Protein AF-A0A6G2DCY3-F1 (afdb_monomer)

Sequence (135 aa):
MDLGDNELTLTPIPGKSGKAYMGSYPDGKRIFVKMNTSPILPGLAREQIAPQLLWSRRLADGRDMCAQEWLTGKILTPYDMNRKQIVNILTRLHRSRPLMTQLSRLGYAMETPVDLLQSWQETAPDALRKNHFIS

Foldseek 3Di:
DPPDDVFWDWAFDDDPVSFWTWTAGPVGAIKIKGKQDDPLVCVCCVLVLDAHWPDWDQDPVRMIMTIGHDDDDDDDDPVNCPDPVNVVSVVCVVPPPSSVVVCVVVVDDDDDPVNVVVVCLVPPDVVQVPDPVND

InterPro domains:
  IPR011009 Protein kinase-like domain superfamily [SSF56112] (3-123)
  IPR052077 Cell Cycle Regulator and Phase Variation Mediator [PTHR40086] (13-133)

pLDDT: mean 87.59, std 10.62, range [35.44, 96.69]

Radius of gyration: 20.22 Å; Cα contacts (8 Å, |Δi|>4): 142; chains: 1; bounding box: 48×29×56 Å

Structure (mmCIF, N/CA/C/O backbone):
data_AF-A0A6G2DCY3-F1
#
_entry.id   AF-A0A6G2DCY3-F1
#
loop_
_atom_site.group_PDB
_atom_site.id
_atom_site.type_symbol
_atom_site.label_atom_id
_atom_site.label_alt_id
_atom_site.label_comp_id
_atom_site.label_asym_id
_atom_site.label_entity_id
_atom_site.label_seq_id
_atom_site.pdbx_PDB_ins_code
_atom_site.Cartn_x
_atom_site.Cartn_y
_atom_site.Cartn_z
_atom_site.occupancy
_atom_site.B_iso_or_equiv
_atom_site.auth_seq_id
_atom_site.auth_comp_id
_atom_site.auth_asym_id
_atom_site.auth_atom_id
_atom_site.pdbx_PDB_model_num
ATOM 1 N N . MET A 1 1 ? 9.248 14.561 -25.670 1.00 35.44 1 MET A N 1
ATOM 2 C CA . MET A 1 1 ? 9.669 13.333 -26.371 1.00 35.44 1 MET A CA 1
ATOM 3 C C . MET A 1 1 ? 9.145 12.185 -25.531 1.00 35.44 1 MET A C 1
ATOM 5 O O . MET A 1 1 ? 9.683 11.936 -24.464 1.00 35.44 1 MET A O 1
ATOM 9 N N . ASP A 1 2 ? 8.002 11.635 -25.931 1.00 42.09 2 ASP A N 1
ATOM 10 C CA . ASP A 1 2 ? 7.161 10.722 -25.141 1.00 42.09 2 ASP A CA 1
ATOM 11 C C . ASP A 1 2 ? 7.657 9.271 -25.294 1.00 42.09 2 ASP A C 1
ATOM 13 O O . ASP A 1 2 ? 7.001 8.392 -25.848 1.00 42.09 2 ASP A O 1
ATOM 17 N N . LEU A 1 3 ? 8.914 9.055 -24.906 1.00 41.75 3 LEU A N 1
ATOM 18 C CA . LEU A 1 3 ? 9.586 7.759 -24.952 1.00 41.75 3 LEU A CA 1
ATOM 19 C C . LEU A 1 3 ? 9.341 7.054 -23.615 1.00 41.75 3 LEU A C 1
ATOM 21 O O . LEU A 1 3 ? 9.978 7.404 -22.624 1.00 41.75 3 LEU A O 1
ATOM 25 N N . GLY A 1 4 ? 8.445 6.070 -23.551 1.00 49.69 4 GLY A N 1
ATOM 26 C CA . GLY A 1 4 ? 8.426 5.206 -22.364 1.00 49.69 4 GLY A CA 1
ATOM 27 C C . GLY A 1 4 ? 7.292 4.201 -22.232 1.00 49.69 4 GLY A C 1
ATOM 28 O O . GLY A 1 4 ? 7.440 3.248 -21.475 1.00 49.69 4 GLY A O 1
ATOM 29 N N . ASP A 1 5 ? 6.178 4.369 -22.944 1.00 52.97 5 ASP A N 1
ATOM 30 C CA . ASP A 1 5 ? 4.992 3.543 -22.678 1.00 52.97 5 ASP A CA 1
ATOM 31 C C . ASP A 1 5 ? 4.820 2.326 -23.577 1.00 52.97 5 ASP A C 1
ATOM 33 O O . ASP A 1 5 ? 4.376 1.284 -23.097 1.00 52.97 5 ASP A O 1
ATOM 37 N N . ASN A 1 6 ? 5.221 2.411 -24.847 1.00 56.78 6 ASN A N 1
ATOM 38 C CA . ASN A 1 6 ? 5.076 1.293 -25.788 1.00 56.78 6 ASN A CA 1
ATOM 39 C C . ASN A 1 6 ? 6.030 0.121 -25.509 1.00 56.78 6 ASN A C 1
ATOM 41 O O . ASN A 1 6 ? 5.969 -0.896 -26.191 1.00 56.78 6 ASN A O 1
ATOM 45 N N . GLU A 1 7 ? 6.894 0.251 -24.504 1.00 81.25 7 GLU A N 1
ATOM 46 C CA . GLU A 1 7 ? 7.929 -0.726 -24.184 1.00 81.25 7 GLU A CA 1
ATOM 47 C C . GLU A 1 7 ? 7.826 -1.288 -22.756 1.00 81.25 7 GLU A C 1
ATOM 49 O O . GLU A 1 7 ? 8.582 -2.189 -22.386 1.00 81.25 7 GLU A O 1
ATOM 54 N N . LEU A 1 8 ? 6.891 -0.789 -21.937 1.00 90.06 8 LEU A N 1
ATOM 55 C CA . LEU A 1 8 ? 6.710 -1.264 -20.568 1.00 90.06 8 LEU A CA 1
ATOM 56 C C . LEU A 1 8 ? 5.963 -2.603 -20.560 1.00 90.06 8 LEU A C 1
ATOM 58 O O . LEU A 1 8 ? 4.748 -2.663 -20.745 1.00 90.06 8 LEU A O 1
ATOM 62 N N . THR A 1 9 ? 6.678 -3.682 -20.259 1.00 93.94 9 THR A N 1
ATOM 63 C CA . THR A 1 9 ? 6.071 -5.008 -20.100 1.00 93.94 9 THR A CA 1
ATOM 64 C C . THR A 1 9 ? 5.616 -5.210 -18.659 1.00 93.94 9 THR A C 1
ATOM 66 O O . THR A 1 9 ? 6.400 -5.031 -17.728 1.00 93.94 9 THR A O 1
ATOM 69 N N . LEU A 1 10 ? 4.358 -5.608 -18.456 1.00 94.31 10 LEU A N 1
ATOM 70 C CA . LEU A 1 10 ? 3.793 -5.859 -17.129 1.00 94.31 10 LEU A CA 1
ATOM 71 C C . LEU A 1 10 ? 3.722 -7.358 -16.840 1.00 94.31 10 LEU A C 1
ATOM 73 O O . LEU A 1 10 ? 3.003 -8.096 -17.507 1.00 94.31 10 LEU A O 1
ATOM 77 N N . THR A 1 11 ? 4.413 -7.795 -15.792 1.00 95.00 11 THR A N 1
ATOM 78 C CA . THR A 1 11 ? 4.323 -9.163 -15.266 1.00 95.00 11 THR A CA 1
ATOM 79 C C . THR A 1 11 ? 3.534 -9.144 -13.957 1.00 95.00 11 THR A C 1
ATOM 81 O O . THR A 1 11 ? 3.926 -8.415 -13.044 1.00 95.00 11 THR A O 1
ATOM 84 N N . PRO A 1 12 ? 2.431 -9.898 -13.812 1.00 94.75 12 PRO A N 1
ATOM 85 C CA . PRO A 1 12 ? 1.668 -9.919 -12.567 1.00 94.75 12 PRO A CA 1
ATOM 86 C C . PRO A 1 12 ? 2.523 -10.461 -11.420 1.00 94.75 12 PRO A C 1
ATOM 88 O O . PRO A 1 12 ? 3.303 -11.397 -11.599 1.00 94.75 12 PRO A O 1
ATOM 91 N N . ILE A 1 13 ? 2.358 -9.886 -10.229 1.00 92.44 13 ILE A N 1
ATOM 92 C CA . ILE A 1 13 ? 3.029 -10.359 -9.013 1.00 92.44 13 ILE A CA 1
ATOM 93 C C . ILE A 1 13 ? 2.009 -10.842 -7.977 1.00 92.44 13 ILE A C 1
ATOM 95 O O . ILE A 1 13 ? 0.886 -10.327 -7.930 1.00 92.44 13 ILE A O 1
ATOM 99 N N . PRO A 1 14 ? 2.376 -11.824 -7.131 1.00 85.56 14 PRO A N 1
ATOM 100 C CA . PRO A 1 14 ? 1.465 -12.379 -6.139 1.00 85.56 14 PRO A CA 1
ATOM 101 C C . PRO A 1 14 ? 0.925 -11.306 -5.188 1.00 85.56 14 PRO A C 1
ATOM 103 O O . PRO A 1 14 ? 1.670 -10.487 -4.650 1.00 85.56 14 PRO A O 1
ATOM 106 N N . GLY A 1 15 ? -0.380 -11.333 -4.935 1.00 80.06 15 GLY A N 1
ATOM 107 C CA . GLY A 1 15 ? -1.019 -10.423 -3.994 1.00 80.06 15 GLY A CA 1
ATOM 108 C C . GLY A 1 15 ? -2.528 -10.618 -3.941 1.00 80.06 15 GLY A C 1
ATOM 109 O O . GLY A 1 15 ? -3.145 -11.038 -4.915 1.00 80.06 15 GLY A O 1
ATOM 110 N N . LYS A 1 16 ? -3.140 -10.273 -2.803 1.00 81.06 16 LYS A N 1
ATOM 111 C CA . LYS A 1 16 ? -4.582 -10.481 -2.575 1.00 81.06 16 LYS A CA 1
ATOM 112 C C . LYS A 1 16 ? -5.482 -9.719 -3.553 1.00 81.06 16 LYS A C 1
ATOM 114 O O . LYS A 1 16 ? -6.600 -10.145 -3.796 1.00 81.06 16 LYS A O 1
ATOM 119 N N . SER A 1 17 ? -5.024 -8.583 -4.084 1.00 82.88 17 SER A N 1
ATOM 120 C CA . SER A 1 17 ? -5.853 -7.725 -4.938 1.00 82.88 17 SER A CA 1
ATOM 121 C C . SER A 1 17 ? -5.828 -8.090 -6.422 1.00 82.88 17 SER A C 1
ATOM 123 O O . SER A 1 17 ? -6.648 -7.547 -7.156 1.00 82.88 17 SER A O 1
ATOM 125 N N . GLY A 1 18 ? -4.865 -8.899 -6.887 1.00 87.81 18 GLY A N 1
ATOM 126 C CA . GLY A 1 18 ? -4.661 -9.174 -8.320 1.00 87.81 18 GLY A CA 1
ATOM 127 C C . GLY A 1 18 ? -4.342 -7.935 -9.176 1.00 87.81 18 GLY A C 1
ATOM 128 O O . GLY A 1 18 ? -4.489 -7.958 -10.392 1.00 87.81 18 GLY A O 1
ATOM 129 N N . LYS A 1 19 ? -3.952 -6.819 -8.547 1.00 91.69 19 LYS A N 1
ATOM 130 C CA . LYS A 1 19 ? -3.787 -5.500 -9.192 1.00 91.69 19 LYS A CA 1
ATOM 131 C C . LYS A 1 19 ? -2.352 -4.973 -9.131 1.00 91.69 19 LYS A C 1
ATOM 133 O O . LYS A 1 19 ? -2.143 -3.771 -9.265 1.00 91.69 19 LYS A O 1
ATOM 138 N N . ALA A 1 20 ? -1.385 -5.839 -8.857 1.00 93.19 20 ALA A N 1
ATOM 139 C CA . ALA A 1 20 ? 0.016 -5.474 -8.712 1.00 93.19 20 ALA A CA 1
ATOM 140 C C . ALA A 1 20 ? 0.854 -6.188 -9.776 1.00 93.19 20 ALA A C 1
ATOM 142 O O . ALA A 1 20 ? 0.637 -7.369 -10.052 1.00 93.19 20 ALA A O 1
ATOM 143 N N . TYR A 1 21 ? 1.803 -5.459 -10.355 1.00 94.62 21 TYR A N 1
ATOM 144 C CA . TYR A 1 21 ? 2.635 -5.908 -11.462 1.00 94.62 21 TYR A CA 1
ATOM 145 C C . TYR A 1 21 ? 4.078 -5.444 -11.255 1.00 94.62 21 TYR A C 1
ATOM 147 O O . TYR A 1 21 ? 4.334 -4.379 -10.693 1.00 94.62 21 TYR A O 1
ATOM 155 N N . MET A 1 22 ? 5.026 -6.231 -11.744 1.00 94.88 22 MET A N 1
ATOM 156 C CA . MET A 1 22 ? 6.373 -5.777 -12.048 1.00 94.88 22 MET A CA 1
ATOM 157 C C . MET A 1 22 ? 6.357 -5.211 -13.467 1.00 94.88 22 MET A C 1
ATOM 159 O O . MET A 1 22 ? 6.038 -5.930 -14.412 1.00 94.88 22 MET A O 1
ATOM 163 N N . GLY A 1 23 ? 6.669 -3.929 -13.606 1.00 95.56 23 GLY A N 1
ATOM 164 C CA . GLY A 1 23 ? 6.915 -3.302 -14.895 1.00 95.56 23 GLY A CA 1
ATOM 165 C C . GLY A 1 23 ? 8.387 -3.427 -15.272 1.00 95.56 23 GLY A C 1
ATOM 166 O O . GLY A 1 23 ? 9.251 -3.140 -14.443 1.00 95.56 23 GLY A O 1
ATOM 167 N N . SER A 1 24 ? 8.667 -3.847 -16.500 1.00 95.19 24 SER A N 1
ATOM 168 C CA . SER A 1 24 ? 10.014 -4.005 -17.048 1.00 95.19 24 SER A CA 1
ATOM 169 C C . SER A 1 24 ? 10.176 -3.165 -18.309 1.00 95.19 24 SER A C 1
ATOM 171 O O . SER A 1 24 ? 9.390 -3.308 -19.245 1.00 95.19 24 SER A O 1
ATOM 173 N N . TYR A 1 25 ? 11.196 -2.310 -18.319 1.00 92.69 25 TYR A N 1
ATOM 174 C CA . TYR A 1 25 ? 11.627 -1.549 -19.490 1.00 92.69 25 TYR A CA 1
ATOM 175 C C . TYR A 1 25 ? 12.694 -2.331 -20.284 1.00 92.69 25 TYR A C 1
ATOM 177 O O . TYR A 1 25 ? 13.367 -3.190 -19.701 1.00 92.69 25 TYR A O 1
ATOM 185 N N . PRO A 1 26 ? 12.908 -2.040 -21.583 1.00 90.81 26 PRO A N 1
ATOM 186 C CA . PRO A 1 26 ? 13.899 -2.754 -22.400 1.00 90.81 26 PRO A CA 1
ATOM 187 C C . PRO A 1 26 ? 15.343 -2.567 -21.946 1.00 90.81 26 PRO A C 1
ATOM 189 O O . PRO A 1 26 ? 16.173 -3.444 -22.161 1.00 90.81 26 PRO A O 1
ATOM 192 N N . ASP A 1 27 ? 15.640 -1.452 -21.276 1.00 90.75 27 ASP A N 1
ATOM 193 C CA . ASP A 1 27 ? 16.946 -1.190 -20.665 1.00 90.75 27 ASP A CA 1
ATOM 194 C C . ASP A 1 27 ? 17.205 -2.036 -19.398 1.00 90.75 27 ASP A C 1
ATOM 196 O O . ASP A 1 27 ? 18.238 -1.892 -18.745 1.00 90.75 27 ASP A O 1
ATOM 200 N N . GLY A 1 28 ? 16.265 -2.915 -19.034 1.00 89.69 28 GLY A N 1
ATOM 201 C CA . GLY A 1 28 ? 16.337 -3.798 -17.876 1.00 89.69 28 GLY A CA 1
ATOM 202 C C . GLY A 1 28 ? 15.874 -3.156 -16.568 1.00 89.69 28 GLY A C 1
ATOM 203 O O . GLY A 1 28 ? 15.824 -3.845 -15.541 1.00 89.69 28 GLY A O 1
ATOM 204 N N . LYS A 1 29 ? 15.501 -1.866 -16.558 1.00 91.62 29 LYS A N 1
ATOM 205 C CA . LYS A 1 29 ? 14.962 -1.230 -15.351 1.00 91.62 29 LYS A CA 1
ATOM 206 C C . LYS A 1 29 ? 13.612 -1.827 -14.982 1.00 91.62 29 LYS A C 1
ATOM 208 O O . LYS A 1 29 ? 12.774 -2.139 -15.830 1.00 91.62 29 LYS A O 1
ATOM 213 N N . ARG A 1 30 ? 13.394 -1.954 -13.672 1.00 94.44 30 ARG A N 1
ATOM 214 C CA . ARG A 1 30 ? 12.159 -2.481 -13.094 1.00 94.44 30 ARG A CA 1
ATOM 215 C C . ARG A 1 30 ? 11.471 -1.436 -12.239 1.00 94.44 30 ARG A C 1
ATOM 217 O O . ARG A 1 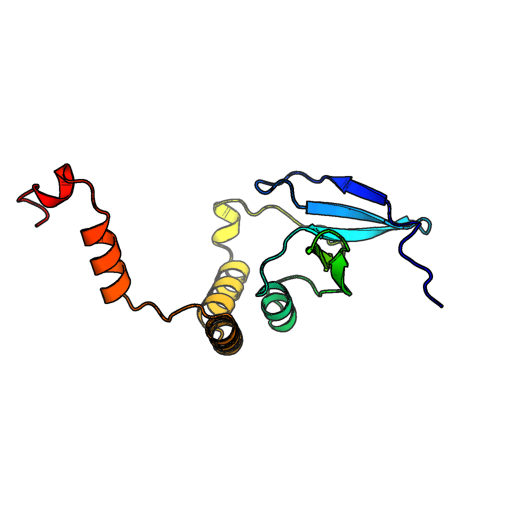30 ? 12.127 -0.691 -11.514 1.00 94.44 30 ARG A O 1
ATOM 224 N N . ILE A 1 31 ? 10.147 -1.443 -12.290 1.00 95.31 31 ILE A N 1
ATOM 225 C CA . ILE A 1 31 ? 9.272 -0.619 -11.459 1.00 95.31 31 ILE A CA 1
ATOM 226 C C . ILE A 1 31 ? 8.153 -1.475 -10.871 1.00 95.31 31 ILE A C 1
ATOM 228 O O . ILE A 1 31 ? 7.763 -2.499 -11.434 1.00 95.31 31 ILE A O 1
ATOM 232 N N . PHE A 1 32 ? 7.624 -1.062 -9.727 1.00 94.62 32 PHE A N 1
ATOM 233 C CA . PHE A 1 32 ? 6.402 -1.635 -9.183 1.00 94.62 32 PHE A CA 1
ATOM 234 C C . PHE A 1 32 ? 5.204 -0.872 -9.745 1.00 94.62 32 PHE A C 1
ATOM 236 O O . PHE A 1 32 ? 5.144 0.350 -9.647 1.00 94.62 32 PHE A O 1
ATOM 243 N N . VAL A 1 33 ? 4.235 -1.585 -10.307 1.00 94.25 33 VAL A N 1
ATOM 244 C CA . VAL A 1 33 ? 3.028 -1.001 -10.893 1.00 94.25 33 VAL A CA 1
ATOM 245 C C . VAL A 1 33 ? 1.804 -1.483 -10.131 1.00 94.25 33 VAL A C 1
ATOM 247 O O . VAL A 1 33 ? 1.630 -2.680 -9.894 1.00 94.25 33 VAL A O 1
ATOM 250 N N . LYS A 1 34 ? 0.913 -0.553 -9.785 1.00 92.31 34 LYS A N 1
ATOM 251 C CA . LYS A 1 34 ? -0.376 -0.860 -9.165 1.00 92.31 34 LYS A CA 1
ATOM 252 C C . LYS A 1 34 ? -1.525 -0.249 -9.951 1.00 92.31 34 LYS A C 1
ATOM 254 O O . LYS A 1 34 ? -1.496 0.927 -10.298 1.00 92.31 34 LYS A O 1
ATOM 259 N N . MET A 1 35 ? -2.532 -1.078 -10.203 1.00 92.25 35 MET A N 1
ATOM 260 C CA . MET A 1 35 ? -3.761 -0.712 -10.898 1.00 92.25 35 MET A CA 1
ATOM 261 C C . MET A 1 35 ? -4.869 -0.363 -9.902 1.00 92.25 35 MET A C 1
ATOM 263 O O . MET A 1 35 ? -4.989 -0.999 -8.849 1.00 92.25 35 MET A O 1
ATOM 267 N N . ASN A 1 36 ? -5.729 0.587 -10.272 1.00 88.75 36 ASN A N 1
ATOM 268 C CA . ASN A 1 36 ? -6.883 1.062 -9.504 1.00 88.75 36 ASN A CA 1
ATOM 269 C C . ASN A 1 36 ? -6.512 1.382 -8.055 1.00 88.75 36 ASN A C 1
ATOM 271 O O . ASN A 1 36 ? -7.096 0.861 -7.099 1.00 88.75 36 ASN A O 1
ATOM 275 N N . THR A 1 37 ? -5.449 2.163 -7.910 1.00 80.56 37 THR A N 1
ATOM 276 C CA . THR A 1 37 ? -4.856 2.495 -6.623 1.00 80.56 37 THR A CA 1
ATOM 277 C C . THR A 1 37 ? -5.724 3.472 -5.849 1.00 80.56 37 THR A C 1
ATOM 279 O O . THR A 1 37 ? -6.369 4.338 -6.425 1.00 80.56 37 THR A O 1
ATOM 282 N N . SER A 1 38 ? -5.728 3.345 -4.519 1.00 80.44 38 SER A N 1
ATOM 283 C CA . SER A 1 38 ? -6.446 4.297 -3.674 1.00 80.44 38 SER A CA 1
ATOM 284 C C . SER A 1 38 ? -5.869 5.711 -3.861 1.00 80.44 38 SER A C 1
ATOM 286 O O . SER A 1 38 ? -4.639 5.855 -3.844 1.00 80.44 38 SER A O 1
ATOM 288 N N . PRO A 1 39 ? -6.717 6.755 -3.940 1.00 81.25 39 PRO A N 1
ATOM 289 C CA . PRO A 1 39 ? -6.285 8.150 -4.053 1.00 81.25 39 PRO A CA 1
ATOM 290 C C . PRO A 1 39 ? -5.397 8.640 -2.895 1.00 81.25 39 PRO A C 1
ATOM 292 O O . PRO A 1 39 ? -4.787 9.706 -2.984 1.00 81.25 39 PRO A O 1
ATOM 295 N N . ILE A 1 40 ? -5.298 7.881 -1.797 1.00 86.06 40 ILE A N 1
ATOM 296 C CA . ILE A 1 40 ? -4.411 8.204 -0.674 1.00 86.06 40 ILE A CA 1
ATOM 297 C C . ILE A 1 40 ? -2.934 7.873 -0.953 1.00 86.06 40 ILE A C 1
ATOM 299 O O . ILE A 1 40 ? -2.053 8.405 -0.277 1.00 86.06 40 ILE A O 1
ATOM 303 N N . LEU A 1 41 ? -2.625 7.019 -1.941 1.00 87.00 41 LEU A N 1
ATOM 304 C CA . LEU A 1 41 ? -1.260 6.522 -2.165 1.00 87.00 41 LEU A CA 1
ATOM 305 C C . LEU A 1 41 ? -0.208 7.640 -2.337 1.00 87.00 41 LEU A C 1
ATOM 307 O O . LEU A 1 41 ? 0.837 7.546 -1.691 1.00 87.00 41 LEU A O 1
ATOM 311 N N . PRO A 1 42 ? -0.457 8.723 -3.102 1.00 84.75 42 PRO A N 1
ATOM 312 C CA . PRO A 1 42 ? 0.487 9.840 -3.187 1.00 84.75 42 PRO A CA 1
ATOM 313 C C . PRO A 1 42 ? 0.753 10.519 -1.833 1.00 84.75 42 PRO A C 1
ATOM 315 O O . PRO A 1 42 ? 1.849 11.016 -1.589 1.00 84.75 42 PRO A O 1
ATOM 318 N N . GLY A 1 43 ? -0.243 10.527 -0.940 1.00 85.88 43 GLY A N 1
ATOM 319 C CA . GLY A 1 43 ? -0.107 11.024 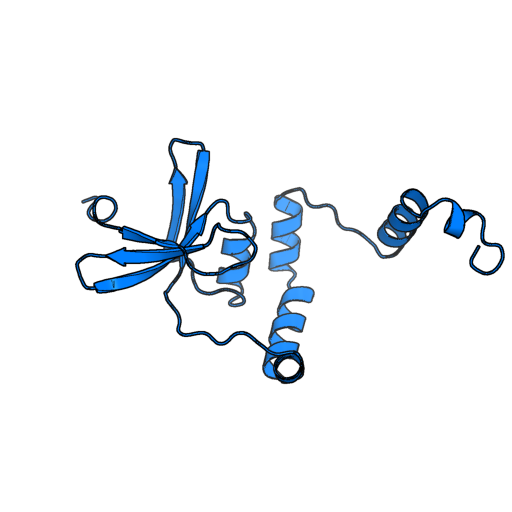0.431 1.00 85.88 43 GLY A CA 1
ATOM 320 C C . GLY A 1 43 ? 0.828 10.159 1.260 1.00 85.88 43 GLY A C 1
ATOM 321 O O . GLY A 1 43 ? 1.770 10.662 1.863 1.00 85.88 43 GLY A O 1
ATOM 322 N N . LEU A 1 44 ? 0.615 8.842 1.215 1.00 88.75 44 LEU A N 1
ATOM 323 C CA . LEU A 1 44 ? 1.468 7.867 1.900 1.00 88.75 44 LEU A CA 1
ATOM 324 C C . LEU A 1 44 ? 2.922 7.930 1.418 1.00 88.75 44 LEU A C 1
ATOM 326 O O . LEU A 1 44 ? 3.839 7.804 2.228 1.00 88.75 44 LEU A O 1
ATOM 330 N N . ALA A 1 45 ? 3.138 8.136 0.117 1.00 88.25 45 ALA A N 1
ATOM 331 C CA . ALA A 1 45 ? 4.474 8.297 -0.449 1.00 88.25 45 ALA A CA 1
ATOM 332 C C . ALA A 1 45 ? 5.160 9.577 0.060 1.00 88.25 45 ALA A C 1
ATOM 334 O O . ALA A 1 45 ? 6.309 9.532 0.493 1.00 88.25 45 ALA A O 1
ATOM 335 N N . ARG A 1 46 ? 4.440 10.710 0.087 1.00 84.88 46 ARG A N 1
ATOM 336 C CA . ARG A 1 46 ? 4.963 11.993 0.595 1.00 84.88 46 ARG A CA 1
ATOM 337 C C . ARG A 1 46 ? 5.336 11.931 2.078 1.00 84.88 46 ARG A C 1
ATOM 339 O O . ARG A 1 46 ? 6.343 12.500 2.480 1.00 84.88 46 ARG A O 1
ATOM 346 N N . GLU A 1 47 ? 4.564 11.192 2.868 1.00 86.81 47 GLU A N 1
ATOM 347 C CA . GLU A 1 47 ? 4.830 10.959 4.294 1.00 86.81 47 GLU A CA 1
ATOM 348 C C . GLU A 1 47 ? 5.928 9.905 4.545 1.00 86.81 47 GLU A C 1
ATOM 350 O O . GLU A 1 47 ? 6.221 9.579 5.699 1.00 86.81 47 GLU A O 1
ATOM 355 N N . GLN A 1 48 ? 6.547 9.378 3.478 1.00 85.69 48 GLN A N 1
ATOM 356 C CA . GLN A 1 48 ? 7.585 8.340 3.506 1.00 85.69 48 GLN A CA 1
ATOM 357 C C . GLN A 1 48 ? 7.123 7.037 4.179 1.00 85.69 48 GLN A C 1
ATOM 359 O O . GLN A 1 48 ? 7.903 6.327 4.813 1.00 85.69 48 GLN A O 1
ATOM 364 N N . ILE A 1 49 ? 5.830 6.735 4.067 1.00 88.56 49 ILE A N 1
ATOM 365 C CA . ILE A 1 49 ? 5.216 5.495 4.555 1.00 88.56 49 ILE A CA 1
ATOM 366 C C . ILE A 1 49 ? 5.157 4.457 3.432 1.00 88.56 49 ILE A C 1
ATOM 368 O O . ILE A 1 49 ? 5.359 3.268 3.670 1.00 88.56 49 ILE A O 1
ATOM 372 N N . ALA A 1 50 ? 4.884 4.908 2.208 1.00 88.62 50 ALA A N 1
ATOM 373 C CA . ALA A 1 50 ? 4.973 4.101 1.000 1.00 88.62 50 ALA A CA 1
ATOM 374 C C . ALA A 1 50 ? 6.206 4.513 0.173 1.00 88.62 50 ALA A C 1
ATOM 376 O O . ALA A 1 50 ? 6.672 5.646 0.309 1.00 88.62 50 ALA A O 1
ATOM 377 N N . PRO A 1 51 ? 6.720 3.632 -0.705 1.00 90.19 51 PRO A N 1
ATOM 378 C CA . PRO A 1 51 ? 7.755 4.001 -1.670 1.00 90.19 51 PRO A CA 1
ATOM 379 C C . PRO A 1 51 ? 7.344 5.201 -2.530 1.00 90.19 51 PRO A C 1
ATOM 381 O O . PRO A 1 51 ? 6.149 5.417 -2.770 1.00 90.19 51 PRO A O 1
ATOM 384 N N . GLN A 1 52 ? 8.327 5.959 -3.019 1.00 88.06 52 GLN A N 1
ATOM 385 C CA . GLN A 1 52 ? 8.060 7.130 -3.851 1.00 88.06 52 GLN A CA 1
ATOM 386 C C . GLN A 1 52 ? 7.289 6.761 -5.121 1.00 88.06 52 GLN A C 1
ATOM 388 O O . GLN A 1 52 ? 7.482 5.697 -5.715 1.00 88.06 52 GLN A O 1
ATOM 393 N N . LEU A 1 53 ? 6.391 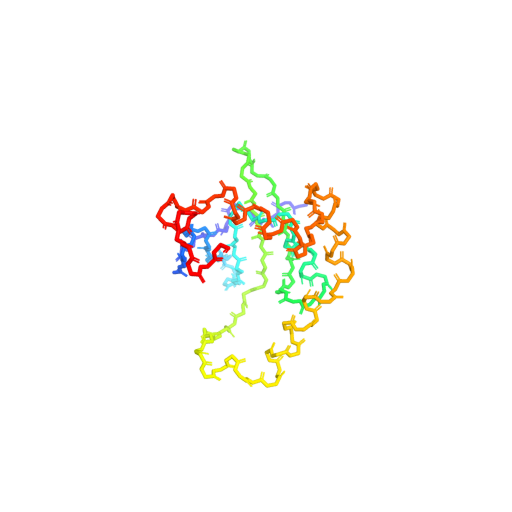7.663 -5.512 1.00 91.38 53 LEU A N 1
ATOM 394 C CA . LEU A 1 53 ? 5.620 7.559 -6.739 1.00 91.38 53 LEU A CA 1
ATOM 395 C C . LEU A 1 53 ? 6.459 8.138 -7.880 1.00 91.38 53 LEU A C 1
ATOM 397 O O . LEU A 1 53 ? 6.783 9.321 -7.856 1.00 91.38 53 LEU A O 1
ATOM 401 N N . LEU A 1 54 ? 6.792 7.313 -8.868 1.00 92.56 54 LEU A N 1
ATOM 402 C CA . LEU A 1 54 ? 7.497 7.751 -10.072 1.00 92.56 54 LEU A CA 1
ATOM 403 C C . LEU A 1 54 ? 6.546 8.521 -10.988 1.00 92.56 54 LEU A C 1
ATOM 405 O O . LEU A 1 54 ? 6.880 9.587 -11.494 1.00 92.56 54 LEU A O 1
ATOM 409 N N . TRP A 1 55 ? 5.341 7.982 -11.170 1.00 91.44 55 TRP A N 1
ATOM 410 C CA . TRP A 1 55 ? 4.268 8.614 -11.927 1.00 91.44 55 TRP A CA 1
ATOM 411 C C . TRP A 1 55 ? 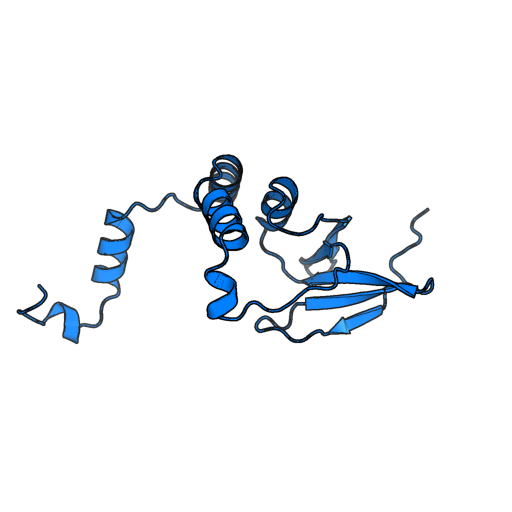2.915 7.983 -11.586 1.00 91.44 55 TRP A C 1
ATOM 413 O O . TRP A 1 55 ? 2.819 6.880 -11.040 1.00 91.44 55 TRP A O 1
ATOM 423 N N . SER A 1 56 ? 1.845 8.697 -11.921 1.00 90.19 56 SER A N 1
ATOM 424 C CA . SER A 1 56 ? 0.472 8.202 -11.864 1.00 90.19 56 SER A CA 1
ATOM 425 C C . SER A 1 56 ? -0.301 8.740 -13.052 1.00 90.19 56 SER A C 1
ATOM 427 O O . SER A 1 56 ? -0.178 9.919 -13.379 1.00 90.19 56 SER A O 1
ATOM 429 N N . ARG A 1 57 ? -1.115 7.891 -13.675 1.00 88.50 57 ARG A N 1
ATOM 430 C CA . ARG A 1 57 ? -1.924 8.259 -14.836 1.00 88.50 57 ARG A CA 1
ATOM 431 C C . ARG A 1 57 ? -3.277 7.569 -14.841 1.00 88.50 57 ARG A C 1
ATOM 433 O O . ARG A 1 57 ? -3.431 6.469 -14.310 1.00 88.50 57 ARG A O 1
ATOM 440 N N . ARG A 1 58 ? -4.224 8.212 -15.516 1.00 90.19 58 ARG A N 1
ATOM 441 C CA . ARG A 1 58 ? -5.525 7.654 -15.874 1.00 90.19 58 ARG A CA 1
ATOM 442 C C . ARG A 1 58 ? -5.412 7.007 -17.251 1.00 90.19 58 ARG A C 1
ATOM 444 O O . ARG A 1 58 ? -4.952 7.654 -18.188 1.00 90.19 58 ARG A O 1
ATOM 451 N N . LEU A 1 59 ? -5.800 5.745 -17.370 1.00 90.12 59 LEU A N 1
ATOM 452 C CA . LEU A 1 59 ? -5.884 5.052 -18.653 1.00 90.12 59 LEU A CA 1
ATOM 453 C C . LEU A 1 59 ? -7.169 5.446 -19.393 1.00 90.12 59 LEU A C 1
ATOM 455 O O . LEU A 1 59 ? -8.134 5.908 -18.783 1.00 90.12 59 LEU A O 1
ATOM 459 N N . ALA A 1 60 ? -7.194 5.220 -20.708 1.00 89.69 60 ALA A N 1
ATOM 460 C CA . ALA A 1 60 ? -8.354 5.522 -21.553 1.00 89.69 60 ALA A CA 1
ATOM 461 C C . ALA A 1 60 ? -9.629 4.768 -21.126 1.00 89.69 60 ALA A C 1
ATOM 463 O O . ALA A 1 60 ? -10.734 5.260 -21.319 1.00 89.69 60 ALA A O 1
ATOM 464 N N . ASP A 1 61 ? -9.475 3.601 -20.497 1.00 89.56 61 ASP A N 1
ATOM 465 C CA . ASP A 1 61 ? -10.575 2.802 -19.945 1.00 89.56 61 ASP A CA 1
ATOM 466 C C . ASP A 1 61 ? -11.026 3.246 -18.539 1.00 89.56 61 ASP A C 1
ATOM 468 O O . ASP A 1 61 ? -11.836 2.579 -17.896 1.00 89.56 61 ASP A O 1
ATOM 472 N N . GLY A 1 62 ? -10.493 4.364 -18.039 1.00 87.69 62 GLY A N 1
ATOM 473 C CA . GLY A 1 62 ? -10.850 4.941 -16.747 1.00 87.69 62 GLY A CA 1
ATOM 474 C C . GLY A 1 62 ? -10.144 4.314 -15.544 1.00 87.69 62 GLY A C 1
ATOM 475 O O . GLY A 1 62 ? -10.370 4.770 -14.422 1.00 87.69 62 GLY A O 1
ATOM 476 N N . ARG A 1 63 ? -9.273 3.315 -15.735 1.00 88.81 63 ARG A N 1
ATOM 477 C CA . ARG A 1 63 ? -8.456 2.757 -14.646 1.00 88.81 63 ARG A CA 1
ATOM 478 C C . ARG A 1 63 ? -7.323 3.699 -14.257 1.00 88.81 63 ARG A C 1
ATOM 480 O O . ARG A 1 63 ? -6.740 4.373 -15.103 1.00 88.81 63 ARG A O 1
ATOM 487 N N . ASP A 1 64 ? -6.959 3.683 -12.981 1.00 90.06 64 ASP A N 1
ATOM 488 C CA . ASP A 1 64 ? -5.751 4.361 -12.504 1.00 90.06 64 ASP A CA 1
ATOM 489 C C . ASP A 1 64 ? -4.558 3.413 -12.555 1.00 90.06 64 ASP A C 1
ATOM 491 O O . ASP A 1 64 ? -4.660 2.249 -12.167 1.00 90.06 64 ASP A O 1
ATOM 495 N N . MET A 1 65 ? -3.415 3.919 -12.999 1.00 92.19 65 MET A N 1
ATOM 496 C CA . MET A 1 65 ? -2.152 3.194 -13.014 1.00 92.19 65 MET A CA 1
ATOM 497 C C . MET A 1 65 ? -1.088 4.045 -12.329 1.00 92.19 65 MET A C 1
ATOM 499 O O . MET A 1 65 ? -0.790 5.160 -12.759 1.00 92.19 65 MET A O 1
ATOM 503 N N . CYS A 1 66 ? -0.507 3.506 -11.263 1.00 92.75 66 CYS A N 1
ATOM 504 C CA . CYS A 1 66 ? 0.555 4.148 -10.500 1.00 92.75 66 CYS A CA 1
ATOM 505 C C . CYS A 1 66 ? 1.840 3.329 -10.598 1.00 92.75 66 CYS A C 1
ATOM 507 O O . CYS A 1 66 ? 1.793 2.105 -10.455 1.00 92.75 66 CYS A O 1
ATOM 509 N N . ALA A 1 67 ? 2.975 4.004 -10.766 1.00 93.56 67 ALA A N 1
ATOM 510 C CA . ALA A 1 67 ? 4.296 3.395 -10.705 1.00 93.56 67 ALA A CA 1
ATOM 511 C C . ALA A 1 67 ? 5.087 3.889 -9.499 1.00 93.56 67 ALA A C 1
ATOM 513 O O . ALA A 1 67 ? 5.117 5.081 -9.194 1.00 93.56 67 ALA A O 1
ATOM 514 N N . GLN A 1 68 ? 5.762 2.959 -8.841 1.00 93.75 68 GLN A N 1
ATOM 515 C CA . GLN A 1 68 ? 6.679 3.192 -7.737 1.00 93.75 68 GLN A CA 1
ATOM 516 C C . GLN A 1 68 ? 8.017 2.524 -8.048 1.00 93.75 68 GLN A C 1
ATOM 518 O O . GLN A 1 68 ? 8.110 1.642 -8.907 1.00 93.75 68 GLN A O 1
ATOM 523 N N . GLU A 1 69 ? 9.056 2.930 -7.331 1.00 92.25 69 GLU A N 1
ATOM 524 C CA . GLU A 1 69 ? 10.357 2.268 -7.399 1.00 92.25 69 GLU A CA 1
ATOM 525 C C . GLU A 1 69 ? 10.230 0.763 -7.120 1.00 92.25 69 GLU A C 1
ATOM 527 O O . GLU A 1 69 ? 9.493 0.332 -6.227 1.00 92.25 69 GLU A O 1
ATOM 532 N N . TRP A 1 70 ? 10.961 -0.051 -7.885 1.00 93.31 70 TRP A N 1
ATOM 533 C CA . TRP A 1 70 ? 11.095 -1.465 -7.564 1.00 93.31 70 TRP A CA 1
ATOM 534 C C . TRP A 1 70 ? 12.055 -1.632 -6.389 1.00 93.31 70 TRP A C 1
ATOM 536 O O . TRP A 1 70 ? 13.247 -1.353 -6.504 1.00 93.31 70 TRP A O 1
ATOM 546 N N . LEU A 1 71 ? 11.538 -2.124 -5.266 1.00 91.69 71 LEU A N 1
ATOM 547 C CA . LEU A 1 71 ? 12.317 -2.351 -4.055 1.00 91.69 71 LEU A CA 1
ATOM 548 C C . LEU A 1 71 ? 12.339 -3.834 -3.705 1.00 91.69 71 LEU A C 1
ATOM 550 O O . LEU A 1 71 ? 11.312 -4.516 -3.727 1.00 91.69 71 LEU A O 1
ATOM 554 N N . THR A 1 72 ? 13.510 -4.323 -3.306 1.00 89.50 72 THR A N 1
ATOM 555 C CA . THR A 1 72 ? 13.636 -5.649 -2.701 1.00 89.50 72 THR A CA 1
ATOM 556 C C . THR A 1 72 ? 13.082 -5.589 -1.281 1.00 89.50 72 THR A C 1
ATOM 558 O O . THR A 1 72 ? 13.732 -5.095 -0.362 1.00 89.50 72 THR A O 1
ATOM 561 N N . GLY A 1 73 ? 11.847 -6.056 -1.118 1.00 88.62 73 GLY A N 1
ATOM 562 C CA . GLY A 1 73 ? 11.148 -6.089 0.163 1.00 88.62 73 GLY A CA 1
ATOM 563 C C . GLY A 1 73 ? 11.122 -7.474 0.805 1.00 88.62 73 GLY A C 1
ATOM 564 O O . GLY A 1 73 ? 11.417 -8.490 0.179 1.00 88.62 73 GLY A O 1
ATOM 565 N N . LYS A 1 74 ? 10.693 -7.510 2.069 1.00 88.44 74 LYS A N 1
ATOM 566 C CA . LYS A 1 74 ? 10.368 -8.734 2.805 1.00 88.44 74 LYS A CA 1
ATOM 567 C C . LYS A 1 74 ? 8.923 -8.651 3.297 1.00 88.44 74 LYS A C 1
ATOM 569 O O . LYS A 1 74 ? 8.511 -7.621 3.827 1.00 88.44 74 LYS A O 1
ATOM 574 N N . ILE A 1 75 ? 8.178 -9.750 3.177 1.00 89.38 75 ILE A N 1
ATOM 575 C CA . ILE A 1 75 ? 6.868 -9.886 3.822 1.00 89.38 75 ILE A CA 1
ATOM 576 C C . ILE A 1 75 ? 7.083 -10.052 5.330 1.00 89.38 75 ILE A C 1
ATOM 578 O O . ILE A 1 75 ? 7.810 -10.946 5.769 1.00 89.38 75 ILE A O 1
ATOM 582 N N . LEU A 1 76 ? 6.465 -9.174 6.118 1.00 93.00 76 LEU A N 1
ATOM 583 C CA . LEU A 1 76 ? 6.565 -9.210 7.572 1.00 93.00 76 LEU A CA 1
ATOM 584 C C . LEU A 1 76 ? 5.773 -10.396 8.125 1.00 93.00 76 LEU A C 1
ATOM 586 O O . LEU A 1 76 ? 4.593 -10.571 7.827 1.00 93.00 76 LEU A O 1
ATOM 590 N N . THR A 1 77 ? 6.431 -11.198 8.955 1.00 95.31 77 THR A N 1
ATOM 591 C CA . THR A 1 77 ? 5.772 -12.211 9.786 1.00 95.31 77 THR A CA 1
ATOM 592 C C . THR A 1 77 ? 5.155 -11.556 11.030 1.00 95.31 77 THR A C 1
ATOM 594 O O . THR A 1 77 ? 5.551 -10.442 11.386 1.00 95.31 77 THR A O 1
ATOM 597 N N . PRO A 1 78 ? 4.251 -12.236 11.763 1.00 95.56 78 PRO A N 1
ATOM 598 C CA . PRO A 1 78 ? 3.756 -11.732 13.047 1.00 95.56 78 PRO A CA 1
ATOM 599 C C . PRO A 1 78 ? 4.878 -11.371 14.032 1.00 95.56 78 PRO A C 1
ATOM 601 O O . PRO A 1 78 ? 4.778 -10.382 14.751 1.00 95.56 78 PRO A O 1
ATOM 604 N N . TYR A 1 79 ? 5.985 -12.118 14.017 1.00 95.44 79 TYR A N 1
ATOM 605 C CA . TYR A 1 79 ? 7.166 -11.798 14.816 1.00 95.44 79 TYR A CA 1
ATOM 606 C C . TYR A 1 79 ? 7.839 -10.491 14.363 1.00 95.44 79 TYR A C 1
ATOM 608 O O . TYR A 1 79 ? 8.195 -9.654 15.191 1.00 95.44 79 TYR A O 1
ATOM 616 N N . ASP A 1 80 ? 7.978 -10.274 13.049 1.00 95.06 80 ASP A N 1
ATOM 617 C CA . ASP A 1 80 ? 8.580 -9.049 12.511 1.00 95.06 80 ASP A CA 1
ATOM 618 C C . ASP A 1 80 ? 7.765 -7.787 12.853 1.00 95.06 80 ASP A C 1
ATOM 620 O O . ASP A 1 80 ? 8.348 -6.713 13.012 1.00 95.06 80 ASP A O 1
ATOM 624 N N . MET A 1 81 ? 6.442 -7.912 13.017 1.00 95.19 81 MET A N 1
ATOM 625 C CA . MET A 1 81 ? 5.555 -6.797 13.382 1.00 95.19 81 MET A CA 1
ATOM 626 C C . MET A 1 81 ? 5.858 -6.202 14.767 1.00 95.19 81 MET A C 1
ATOM 628 O O . MET A 1 81 ? 5.570 -5.030 14.995 1.00 95.19 81 MET A O 1
ATOM 632 N N . ASN A 1 82 ? 6.504 -6.959 15.662 1.00 94.44 82 ASN A N 1
ATOM 633 C CA . ASN A 1 82 ? 6.886 -6.491 17.001 1.00 94.44 82 ASN A CA 1
ATOM 634 C C . ASN A 1 82 ? 8.162 -5.630 17.015 1.00 94.44 82 ASN A C 1
ATOM 636 O O . ASN A 1 82 ? 8.553 -5.100 18.057 1.00 94.44 82 ASN A O 1
ATOM 640 N N . ARG A 1 83 ? 8.851 -5.474 15.878 1.00 96.69 83 ARG A N 1
ATOM 641 C CA . ARG A 1 83 ? 10.065 -4.653 15.803 1.00 96.69 83 ARG A CA 1
ATOM 642 C C . ARG A 1 83 ? 9.726 -3.178 16.031 1.00 96.69 83 ARG A C 1
ATOM 644 O O . ARG A 1 83 ? 8.837 -2.630 15.381 1.00 96.69 83 ARG A O 1
ATOM 651 N N . LYS A 1 84 ? 10.528 -2.493 16.858 1.00 96.44 84 LYS A N 1
ATOM 652 C CA . LYS A 1 84 ? 10.366 -1.056 17.174 1.00 96.44 84 LYS A CA 1
ATOM 653 C C . LYS A 1 84 ? 10.224 -0.173 15.930 1.00 96.44 84 LYS A C 1
ATOM 655 O O . LYS A 1 84 ? 9.407 0.738 15.914 1.00 96.44 84 LYS A O 1
ATOM 660 N N . GLN A 1 85 ? 10.985 -0.461 14.873 1.00 93.56 85 GLN A N 1
ATOM 661 C CA . GLN A 1 85 ? 10.897 0.279 13.611 1.00 93.56 85 GLN A CA 1
ATOM 662 C C . GLN A 1 85 ? 9.497 0.197 12.981 1.00 93.56 85 GLN A C 1
ATOM 664 O O . GLN A 1 85 ? 8.977 1.217 12.537 1.00 93.56 85 GLN A O 1
ATOM 669 N N . ILE A 1 86 ? 8.874 -0.985 12.972 1.00 93.69 86 ILE A N 1
ATOM 670 C CA . ILE A 1 86 ? 7.531 -1.183 12.410 1.00 93.69 86 ILE A CA 1
ATOM 671 C C . ILE A 1 86 ? 6.492 -0.450 13.258 1.00 93.69 86 ILE A C 1
ATOM 673 O O . ILE A 1 86 ? 5.677 0.296 12.720 1.00 93.69 86 ILE A O 1
ATOM 677 N N . VAL A 1 87 ? 6.587 -0.566 14.585 1.00 94.44 87 VAL A N 1
ATOM 678 C CA . VAL A 1 87 ? 5.723 0.166 15.526 1.00 94.44 87 VAL A CA 1
ATOM 679 C C . VAL A 1 87 ? 5.818 1.680 15.308 1.00 94.44 87 VAL A C 1
ATOM 681 O O . VAL A 1 87 ? 4.795 2.364 15.270 1.00 94.44 87 VAL A O 1
ATOM 684 N N . ASN A 1 88 ? 7.025 2.211 15.100 1.00 93.94 88 ASN A N 1
ATOM 685 C CA . ASN A 1 88 ? 7.232 3.634 14.835 1.00 93.94 88 ASN A CA 1
ATOM 686 C C . ASN A 1 88 ? 6.593 4.077 13.511 1.00 93.94 88 ASN A C 1
ATOM 688 O O . ASN A 1 88 ? 5.961 5.132 13.466 1.00 93.94 88 ASN A O 1
ATOM 692 N N . ILE A 1 89 ? 6.718 3.277 12.446 1.00 92.00 89 ILE A N 1
ATOM 693 C CA . ILE A 1 89 ? 6.082 3.560 11.148 1.00 92.00 89 ILE A CA 1
ATOM 694 C C . ILE A 1 89 ? 4.556 3.579 11.294 1.00 92.00 89 ILE A C 1
ATOM 696 O O . ILE A 1 89 ? 3.913 4.536 10.866 1.00 92.00 89 ILE A O 1
ATOM 700 N N . LEU A 1 90 ? 3.977 2.571 11.953 1.00 93.50 90 LEU A N 1
ATOM 701 C CA . LEU A 1 90 ? 2.530 2.492 12.181 1.00 93.50 90 LEU A CA 1
ATOM 702 C C . LEU A 1 90 ? 2.024 3.640 13.062 1.00 93.50 90 LEU A C 1
ATOM 704 O O . LEU A 1 90 ? 0.986 4.230 12.776 1.00 93.50 90 LEU A O 1
ATOM 708 N N . THR A 1 91 ? 2.783 4.017 14.092 1.00 93.75 91 THR A N 1
ATOM 709 C CA . THR A 1 91 ? 2.440 5.154 14.959 1.00 93.75 91 THR A CA 1
ATOM 710 C C . THR A 1 91 ? 2.434 6.466 14.177 1.00 93.75 91 THR A C 1
ATOM 712 O O . THR A 1 91 ? 1.519 7.272 14.343 1.00 93.75 91 THR A O 1
ATOM 715 N N . ARG A 1 92 ? 3.425 6.679 13.300 1.00 91.75 92 ARG A N 1
ATOM 716 C CA . ARG A 1 92 ? 3.460 7.843 12.402 1.00 91.75 92 ARG A CA 1
ATOM 717 C C . ARG A 1 92 ? 2.266 7.853 11.455 1.00 91.75 92 ARG A C 1
ATOM 719 O O . ARG A 1 92 ? 1.634 8.894 11.314 1.00 91.75 92 ARG A O 1
ATOM 726 N N . LEU A 1 93 ? 1.936 6.705 10.863 1.00 92.12 93 LEU A N 1
ATOM 727 C CA . LEU A 1 93 ? 0.779 6.552 9.982 1.00 92.12 93 LEU A CA 1
ATOM 728 C C . LEU A 1 93 ? -0.517 6.937 10.708 1.00 92.12 93 LEU A C 1
ATOM 730 O O . LEU A 1 93 ? -1.237 7.810 10.234 1.00 92.12 93 LEU A O 1
ATOM 734 N N . HIS A 1 94 ? -0.778 6.359 11.884 1.00 91.38 94 HIS A N 1
ATOM 735 C CA . HIS A 1 94 ? -2.007 6.607 12.647 1.00 91.38 94 HIS A CA 1
ATOM 736 C C . HIS A 1 94 ? -2.129 8.033 13.198 1.00 91.38 94 HIS A C 1
ATOM 738 O O . HIS A 1 94 ? -3.237 8.494 13.453 1.00 91.38 94 HIS A O 1
ATOM 744 N N . ARG A 1 95 ? -1.014 8.742 13.409 1.00 91.94 95 ARG A N 1
ATOM 745 C CA . ARG A 1 95 ? -1.015 10.106 13.968 1.00 91.94 95 ARG A CA 1
ATOM 746 C C . ARG A 1 95 ? -0.796 11.204 12.923 1.00 91.94 95 ARG A C 1
ATOM 748 O O . ARG A 1 95 ? -0.726 12.377 13.291 1.00 91.94 95 ARG A O 1
ATOM 755 N N . SER A 1 96 ? -0.671 10.860 11.640 1.00 92.00 96 SER A N 1
ATOM 756 C CA . SER A 1 96 ? -0.387 11.840 10.587 1.00 92.00 96 SER A CA 1
ATOM 757 C C . SER A 1 96 ? -1.607 12.726 10.309 1.00 92.00 96 SER A C 1
ATOM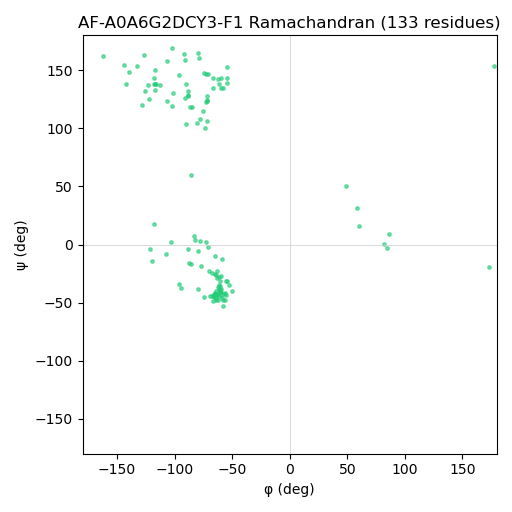 759 O O . SER A 1 96 ? -2.580 12.322 9.670 1.00 92.00 96 SER A O 1
ATOM 761 N N . ARG A 1 97 ? -1.531 13.985 10.763 1.00 91.38 97 ARG A N 1
ATOM 762 C CA . ARG A 1 97 ? -2.494 15.042 10.412 1.00 91.38 97 ARG A CA 1
ATOM 763 C C . ARG A 1 97 ? -2.543 15.326 8.902 1.00 91.38 97 ARG A C 1
ATOM 765 O O . ARG A 1 97 ? -3.652 15.520 8.400 1.00 91.38 97 ARG A O 1
ATOM 772 N N . PRO A 1 98 ? -1.413 15.331 8.161 1.00 90.12 98 PRO A N 1
ATOM 773 C CA . PRO A 1 98 ? -1.445 15.428 6.703 1.00 90.12 98 PRO A CA 1
ATOM 774 C C . PRO A 1 98 ? -2.291 14.335 6.039 1.00 90.12 98 PRO A C 1
ATOM 776 O O . PRO A 1 98 ? -3.150 14.657 5.218 1.00 90.12 98 PRO A O 1
ATOM 779 N N . LEU A 1 99 ? -2.111 13.064 6.427 1.00 90.69 99 LEU A N 1
ATOM 780 C CA . LEU A 1 99 ? -2.916 11.961 5.880 1.00 90.69 99 LEU A CA 1
ATOM 781 C C . LEU A 1 99 ? -4.394 12.106 6.226 1.00 90.69 99 LEU A C 1
ATOM 783 O O . LEU A 1 99 ? -5.241 11.929 5.354 1.00 90.69 99 LEU A O 1
ATOM 787 N N . MET A 1 100 ? -4.698 12.466 7.472 1.00 90.88 100 MET A N 1
ATOM 788 C CA . MET A 1 100 ? -6.067 12.720 7.918 1.00 90.88 100 MET A CA 1
ATOM 789 C C . MET A 1 100 ? -6.727 13.831 7.090 1.00 90.88 100 MET A C 1
ATOM 791 O O . MET A 1 100 ? -7.808 13.632 6.544 1.00 90.88 100 MET A O 1
ATOM 795 N N . THR A 1 101 ? -6.035 14.955 6.887 1.00 90.31 101 THR A N 1
ATOM 796 C CA . THR A 1 101 ? -6.532 16.067 6.060 1.00 90.31 101 THR A CA 1
ATOM 797 C C . THR A 1 101 ? -6.786 15.623 4.619 1.00 90.31 101 THR A C 1
ATOM 799 O O . THR A 1 101 ? -7.777 16.019 4.005 1.00 90.31 101 THR A O 1
ATOM 802 N N . GLN A 1 102 ? -5.898 14.797 4.057 1.00 89.19 102 GLN A N 1
ATOM 803 C CA . GLN A 1 102 ? -6.065 14.265 2.708 1.00 89.19 102 GLN A CA 1
ATOM 804 C C . GLN A 1 102 ? -7.274 13.328 2.607 1.00 89.19 102 GLN A C 1
ATOM 806 O O . GLN A 1 102 ? -8.035 13.441 1.650 1.00 89.19 102 GLN A O 1
ATOM 811 N N . LEU A 1 103 ? -7.477 12.443 3.585 1.00 89.25 103 LEU A N 1
ATOM 812 C CA . LEU A 1 103 ? -8.661 11.586 3.657 1.00 89.25 103 LEU A CA 1
ATOM 813 C C . LEU A 1 103 ? -9.951 12.412 3.720 1.00 89.25 103 LEU A C 1
ATOM 815 O O . LEU A 1 103 ? -10.861 12.164 2.933 1.00 89.25 103 LEU A O 1
ATOM 819 N N . SER A 1 104 ? -10.012 13.450 4.558 1.00 90.25 104 SER A N 1
ATOM 820 C CA . SER A 1 104 ? -11.195 14.319 4.623 1.00 90.25 104 SER A CA 1
ATOM 821 C C . SER A 1 104 ? -11.481 15.022 3.293 1.00 90.25 104 SER A C 1
ATOM 823 O O . SER A 1 104 ? -12.631 15.107 2.875 1.00 90.25 104 SER A O 1
ATOM 825 N N . ARG A 1 105 ? -10.445 15.465 2.565 1.00 90.00 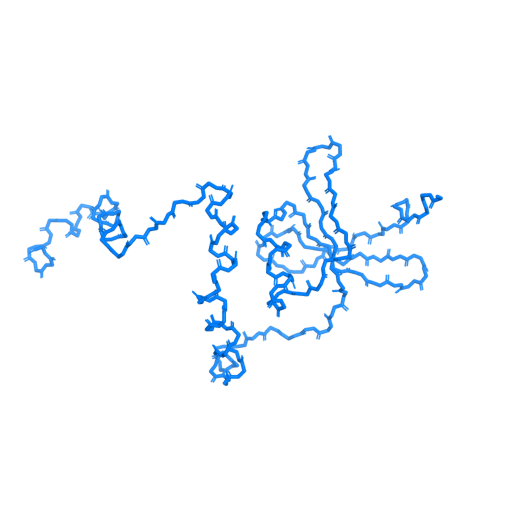105 ARG A N 1
ATOM 826 C CA . ARG A 1 105 ? -10.605 16.047 1.215 1.00 90.00 105 ARG A CA 1
ATOM 827 C C . ARG A 1 105 ? -11.120 15.049 0.178 1.00 90.00 105 ARG A C 1
ATOM 829 O O . ARG A 1 105 ? -11.723 15.465 -0.804 1.00 90.00 105 ARG A O 1
ATOM 836 N N . LEU A 1 106 ? -10.879 13.757 0.384 1.00 89.06 106 LEU A N 1
ATOM 837 C CA . LEU A 1 106 ? -11.407 12.676 -0.451 1.00 89.06 106 LEU A CA 1
ATOM 838 C C . LEU A 1 106 ? -12.845 12.278 -0.067 1.00 89.06 106 LEU A C 1
ATOM 840 O O . LEU A 1 106 ? -13.381 11.341 -0.650 1.00 89.06 106 LEU A O 1
ATOM 844 N N . GLY A 1 107 ? -13.465 12.974 0.892 1.00 90.56 107 GLY A N 1
ATOM 845 C CA . GLY A 1 107 ? -14.839 12.727 1.328 1.00 90.56 107 GLY A CA 1
ATOM 846 C C . GLY A 1 107 ? -14.976 11.652 2.407 1.00 90.56 107 GLY A C 1
ATOM 847 O O . GLY A 1 107 ? -16.097 11.269 2.728 1.00 90.56 107 GLY A O 1
ATOM 848 N N . TYR A 1 108 ? -13.871 11.168 2.985 1.00 89.62 108 TYR A N 1
ATOM 849 C CA . TYR A 1 108 ? -13.948 10.273 4.138 1.00 89.62 108 TYR A CA 1
ATOM 850 C 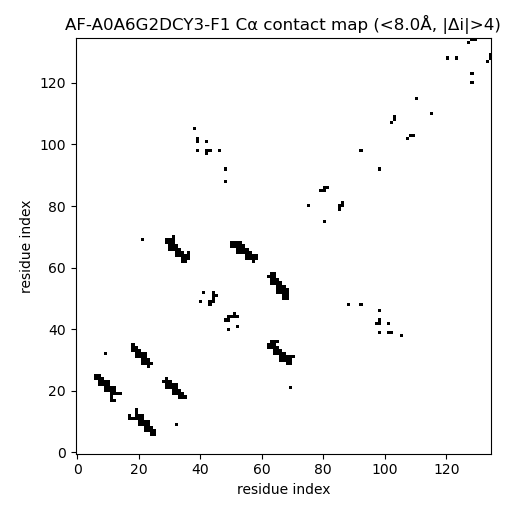C . TYR A 1 108 ? -14.385 11.059 5.376 1.00 89.62 108 TYR A C 1
ATOM 852 O O . TYR A 1 108 ? -13.752 12.053 5.749 1.00 89.62 108 TYR A O 1
ATOM 860 N N . ALA A 1 109 ? -15.462 10.600 6.011 1.00 88.38 109 ALA A N 1
ATOM 861 C CA . ALA A 1 109 ? -15.947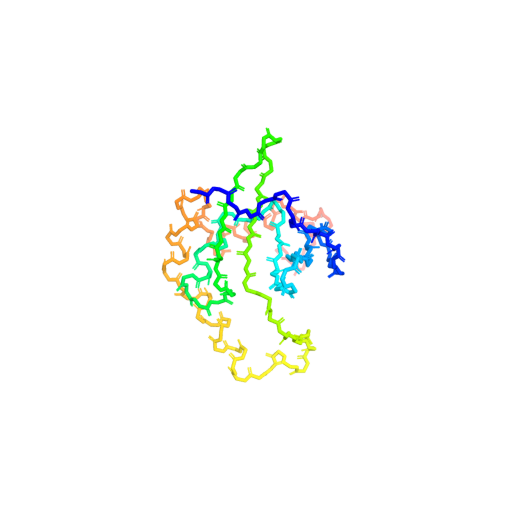 11.167 7.258 1.00 88.38 109 ALA A CA 1
ATOM 862 C C . ALA A 1 109 ? -15.000 10.821 8.414 1.00 88.38 109 ALA A C 1
ATOM 864 O O . ALA A 1 109 ? -14.381 9.757 8.442 1.00 88.38 109 ALA A O 1
ATOM 865 N N . MET A 1 110 ? -14.885 11.741 9.370 1.00 88.19 110 MET A N 1
ATOM 866 C CA . MET A 1 110 ? -14.262 11.421 10.647 1.00 88.19 110 MET A CA 1
ATOM 867 C C . MET A 1 110 ? -15.224 10.537 11.432 1.00 88.19 110 MET A C 1
ATOM 869 O O . MET A 1 110 ? -16.343 10.958 11.702 1.00 88.19 110 MET A O 1
ATOM 873 N N . GLU A 1 111 ? -14.765 9.351 11.808 1.00 90.12 111 GLU A N 1
ATOM 874 C CA . GLU A 1 111 ? -15.496 8.457 12.699 1.00 90.12 111 GLU A CA 1
ATOM 875 C C . GLU A 1 111 ? -14.915 8.562 14.106 1.00 90.12 111 GLU A C 1
ATOM 877 O O . GLU A 1 111 ? -13.699 8.486 14.321 1.00 90.12 111 GLU A O 1
ATOM 882 N N . THR A 1 112 ? -15.793 8.749 15.078 1.00 92.25 112 THR A N 1
ATOM 883 C CA . THR A 1 112 ? -15.473 8.682 16.497 1.00 92.25 112 THR A CA 1
ATOM 884 C C . THR A 1 112 ? -15.702 7.263 17.023 1.00 92.25 112 THR A C 1
ATOM 886 O O . THR A 1 112 ? -16.408 6.467 16.401 1.00 92.25 112 THR A O 1
ATOM 889 N N . PRO A 1 113 ? -15.163 6.916 18.206 1.00 93.38 113 PRO A N 1
ATOM 890 C CA . PRO A 1 113 ? -15.476 5.636 18.838 1.00 93.38 113 PRO A CA 1
ATOM 891 C C . PRO A 1 113 ? -16.982 5.394 19.029 1.00 93.38 113 PRO A C 1
ATOM 893 O O . PRO A 1 113 ? -17.416 4.249 18.965 1.00 93.38 113 PRO A O 1
ATOM 896 N N . VAL A 1 114 ? -17.775 6.452 19.239 1.00 95.12 114 VAL A N 1
ATOM 897 C CA . VAL A 1 114 ? -19.234 6.347 19.384 1.00 95.12 114 VAL A CA 1
ATOM 898 C C . VAL A 1 114 ? -19.885 5.958 18.059 1.00 95.12 114 VAL A C 1
ATOM 900 O O . VAL A 1 114 ? -20.701 5.042 18.051 1.00 95.12 114 VAL A O 1
ATOM 903 N N . ASP A 1 115 ? -19.469 6.568 16.946 1.00 94.44 115 ASP A N 1
ATOM 904 C CA . ASP A 1 115 ? -19.981 6.229 15.609 1.00 94.44 115 ASP A CA 1
ATOM 905 C C . ASP A 1 115 ? -19.701 4.758 15.268 1.00 94.44 115 ASP A C 1
ATOM 907 O O . ASP A 1 115 ? -20.566 4.047 14.758 1.00 94.44 115 ASP A O 1
ATOM 911 N N . LEU A 1 116 ? -18.508 4.267 15.625 1.00 92.00 116 LEU A N 1
ATOM 912 C CA . LEU A 1 116 ? -18.129 2.865 15.434 1.00 92.00 116 LEU A CA 1
ATOM 913 C C . LEU A 1 116 ? -18.976 1.912 16.288 1.00 92.00 116 LEU A C 1
ATOM 915 O O . LEU A 1 116 ? -19.387 0.857 15.804 1.00 92.00 116 LEU A O 1
ATOM 919 N N . LEU A 1 117 ? -19.244 2.268 17.549 1.00 91.12 117 LEU A N 1
ATOM 920 C CA . LEU A 1 117 ? -20.101 1.476 18.436 1.00 91.12 117 LEU A CA 1
ATOM 921 C C . LEU A 1 117 ? -21.541 1.432 17.928 1.00 91.12 117 LEU A C 1
ATOM 923 O O . LEU A 1 117 ? -22.140 0.359 17.900 1.00 91.12 117 LEU A O 1
ATOM 927 N N . GLN A 1 118 ? -22.078 2.571 17.494 1.00 91.25 118 GLN A N 1
ATOM 928 C CA . GLN A 1 118 ? -23.422 2.652 16.938 1.00 91.25 118 GLN A CA 1
ATOM 929 C C . GLN A 1 118 ? -23.532 1.835 15.643 1.00 91.25 118 GLN A C 1
ATOM 931 O O . GLN A 1 118 ? -24.420 0.994 15.527 1.00 91.25 118 GLN A O 1
ATOM 936 N N . SER A 1 119 ? -22.584 1.995 14.716 1.00 91.69 119 SER A N 1
ATOM 937 C CA . SER A 1 119 ? -22.508 1.201 13.481 1.00 91.69 119 SER A CA 1
ATOM 938 C C . SER A 1 119 ? -22.445 -0.303 13.770 1.00 91.69 119 SER A C 1
ATOM 940 O O . SER A 1 119 ? -23.143 -1.107 13.143 1.00 91.69 119 SER A O 1
ATOM 942 N N . TRP A 1 120 ? -21.671 -0.706 14.783 1.00 90.31 120 TRP A N 1
ATOM 943 C CA . TRP A 1 120 ? -21.645 -2.096 15.229 1.00 90.31 120 TRP A CA 1
ATOM 944 C C . TRP A 1 120 ? -23.002 -2.549 15.781 1.00 90.31 120 TRP A C 1
ATOM 946 O O . TRP A 1 120 ? -23.479 -3.608 15.388 1.00 90.31 120 TRP A O 1
ATOM 956 N N . GLN A 1 121 ? -23.670 -1.764 16.629 1.00 87.81 121 GLN A N 1
ATOM 957 C CA . GLN A 1 121 ? -25.002 -2.102 17.153 1.00 87.81 121 GLN A CA 1
ATOM 958 C C . GLN A 1 121 ? -26.051 -2.233 16.033 1.00 87.81 121 GLN A C 1
ATOM 960 O O . GLN A 1 121 ? -26.870 -3.159 16.044 1.00 87.81 121 GLN A O 1
ATOM 965 N N . GLU A 1 122 ? -26.000 -1.354 15.031 1.00 88.56 122 GLU A N 1
ATOM 966 C CA . GLU A 1 122 ? -26.880 -1.330 13.853 1.00 88.56 122 GLU A CA 1
ATOM 967 C C . GLU A 1 122 ? -26.630 -2.484 12.871 1.00 88.56 122 GLU A C 1
ATOM 969 O O . GLU A 1 122 ? -27.542 -2.892 12.147 1.00 88.56 122 GLU A O 1
ATOM 974 N N . THR A 1 123 ? -25.437 -3.074 12.888 1.00 91.56 123 THR A N 1
ATOM 975 C CA . THR A 1 123 ? -25.077 -4.217 12.032 1.00 91.56 123 THR A CA 1
ATOM 976 C C . THR A 1 123 ? -24.970 -5.539 12.791 1.00 91.56 123 THR A C 1
ATOM 978 O O . THR A 1 123 ? -24.856 -6.599 12.171 1.00 91.56 123 THR A O 1
ATOM 981 N N . ALA A 1 124 ? -25.046 -5.505 14.125 1.00 88.12 124 ALA A N 1
ATOM 982 C CA . ALA A 1 124 ? -24.933 -6.682 14.971 1.00 88.12 124 ALA A CA 1
ATOM 983 C C . ALA A 1 124 ? -26.030 -7.713 14.642 1.00 88.12 124 ALA A C 1
ATOM 985 O O . ALA A 1 124 ? -27.208 -7.352 14.550 1.00 88.12 124 ALA A O 1
ATOM 986 N N . PRO A 1 125 ? -25.679 -9.008 14.525 1.00 88.44 125 PRO A N 1
ATOM 987 C CA . PRO A 1 125 ? -26.656 -10.079 14.381 1.00 88.44 125 PRO A CA 1
ATOM 988 C C . PRO A 1 125 ? -27.699 -10.063 15.503 1.00 88.44 125 PRO A C 1
ATOM 990 O O . PRO A 1 125 ? -27.363 -9.855 16.672 1.00 88.44 125 PRO A O 1
ATOM 993 N N . ASP A 1 126 ? -28.952 -10.386 15.177 1.00 84.00 126 ASP A N 1
ATOM 994 C CA . ASP A 1 126 ? -30.065 -10.381 16.140 1.00 84.00 126 ASP A CA 1
ATOM 995 C C . ASP A 1 126 ? -29.809 -11.245 17.380 1.00 84.00 126 ASP A C 1
ATOM 997 O O . ASP A 1 126 ? -30.275 -10.921 18.471 1.00 84.00 126 ASP A O 1
ATOM 1001 N N . ALA A 1 127 ? -29.044 -12.330 17.229 1.00 83.62 127 ALA A N 1
ATOM 1002 C CA . ALA A 1 127 ? -28.650 -13.195 18.336 1.00 83.62 127 ALA A CA 1
ATOM 1003 C C . ALA A 1 127 ? -27.834 -12.450 19.407 1.00 83.62 127 ALA A C 1
ATOM 1005 O O . ALA A 1 127 ? -28.001 -12.725 20.591 1.00 83.6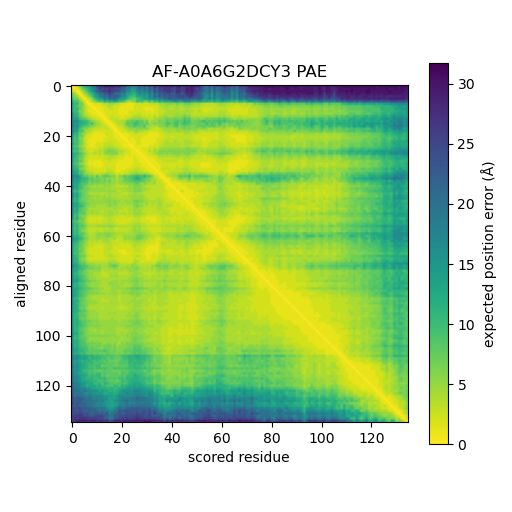2 127 ALA A O 1
ATOM 1006 N N . LEU A 1 128 ? -26.982 -11.498 19.009 1.00 83.06 128 LEU A N 1
ATOM 1007 C CA . LEU A 1 128 ? -26.212 -10.669 19.940 1.00 83.06 128 LEU A CA 1
ATOM 1008 C C . LEU A 1 128 ? -27.067 -9.543 20.519 1.00 83.06 128 LEU A C 1
ATOM 1010 O O . LEU A 1 128 ? -26.988 -9.284 21.713 1.00 83.06 128 LEU A O 1
ATOM 1014 N N . ARG A 1 129 ? -27.946 -8.938 19.712 1.00 74.94 129 ARG A N 1
ATOM 1015 C CA . ARG A 1 129 ? -28.868 -7.885 20.178 1.00 74.94 129 ARG A CA 1
ATOM 1016 C C . ARG A 1 129 ? -29.830 -8.360 21.261 1.00 74.94 129 ARG A C 1
ATOM 1018 O O . ARG A 1 129 ? -30.195 -7.594 22.140 1.00 74.94 129 ARG A O 1
ATOM 1025 N N . LYS A 1 130 ? -30.266 -9.617 21.174 1.00 79.62 130 LYS A N 1
ATOM 1026 C CA . LYS A 1 130 ? -31.207 -10.232 22.123 1.00 79.62 130 LYS A CA 1
ATOM 1027 C C . LYS A 1 130 ? -30.505 -10.869 23.329 1.00 79.62 130 LYS A C 1
ATOM 1029 O O . LYS A 1 130 ? -31.180 -11.378 24.227 1.00 79.62 130 LYS A O 1
ATOM 1034 N N . ASN A 1 131 ? -29.170 -10.873 23.356 1.00 79.62 131 ASN A N 1
ATOM 1035 C CA . ASN A 1 131 ? -28.402 -11.508 24.417 1.00 79.62 131 ASN A CA 1
ATOM 1036 C C . ASN A 1 131 ? -28.322 -10.605 25.658 1.00 79.62 131 ASN A C 1
ATOM 1038 O O . ASN A 1 131 ? -27.531 -9.668 25.705 1.00 79.62 131 ASN A O 1
ATOM 1042 N N . HIS A 1 132 ? -29.096 -10.960 26.686 1.00 73.75 132 HIS A N 1
ATOM 1043 C CA . HIS A 1 132 ? -29.228 -10.209 27.940 1.00 73.75 132 HIS A CA 1
ATOM 1044 C C . HIS A 1 132 ? -27.946 -10.123 28.790 1.00 73.75 132 HIS A C 1
ATOM 1046 O O . HIS A 1 132 ? -27.921 -9.385 29.767 1.00 73.75 132 HIS A O 1
ATOM 1052 N N . PHE A 1 133 ? -26.890 -10.878 28.465 1.00 73.62 133 PHE A N 1
ATOM 1053 C CA . PHE A 1 133 ? -25.604 -10.777 29.169 1.00 73.62 133 PHE A CA 1
ATOM 1054 C C . PHE A 1 133 ? -24.692 -9.678 28.612 1.00 73.62 133 PHE A C 1
ATOM 1056 O O . PHE A 1 133 ? -23.710 -9.324 29.260 1.00 73.62 133 PHE A O 1
ATOM 1063 N N . ILE A 1 134 ? -24.971 -9.191 27.399 1.00 69.50 134 ILE A N 1
ATOM 1064 C CA . ILE A 1 134 ? -24.122 -8.242 26.662 1.00 69.50 134 ILE A CA 1
ATOM 1065 C C . ILE A 1 134 ? -24.862 -6.925 26.367 1.00 69.50 134 ILE A C 1
ATOM 1067 O O . ILE A 1 134 ? -24.218 -5.957 25.966 1.00 69.50 134 ILE A O 1
ATOM 1071 N N . SER A 1 135 ? -26.191 -6.905 26.530 1.00 55.22 135 SER A N 1
ATOM 1072 C CA . SER A 1 135 ? -27.063 -5.735 26.358 1.00 55.22 135 SER A CA 1
ATOM 1073 C C . SER A 1 135 ? -27.172 -4.895 27.621 1.00 55.22 135 SER A C 1
ATOM 1075 O O . SER A 1 135 ? -27.487 -5.507 28.669 1.00 55.22 135 SER A O 1
#

Solvent-accessible surface area (backbone atoms only — not comparable to full-atom values): 8287 Å² total; per-residue (Å²): 134,93,81,68,69,97,55,52,45,75,44,80,45,95,58,96,79,75,39,40,27,41,30,35,38,88,89,68,52,59,30,33,32,35,46,67,59,64,90,58,52,70,52,37,20,75,72,67,76,38,71,53,69,76,48,72,47,74,46,97,87,71,44,36,42,37,33,26,67,58,70,96,78,78,88,78,48,82,74,55,56,71,37,68,69,50,48,51,53,52,51,50,61,78,66,35,60,69,55,51,55,53,42,44,75,72,69,49,78,91,77,51,75,64,54,54,52,49,54,45,65,77,65,51,56,66,75,60,72,69,31,76,90,81,98

Mean predicted aligned error: 7.32 Å

Secondary structure (DSSP, 8-state):
---SSTT-EEEE---TTS-EEEEE-TTS-EEEEEES--TTHHHHHHTTSSPPEEEEEE-TTS-EEEEEE-----PPPTTGGGSHHHHHHHHHHHH-HHHHHHHHHTTPPPPPHHHHHHHHHHHS-HHHHT-TTT-

Nearest PDB structures (foldseek):
  7s3l-assembly1_A  TM=7.569E-01  e=2.646E-09  Bacillus subtilis PY79
  1v0b-assembly2_B  TM=6.625E-01  e=8.859E-02  Plasmodium falciparum
  3mj1-assembly1_A  TM=6.046E-01  e=6.778E-01  Homo sapiens
  8haq-assembly1_A  TM=6.047E-01  e=5.866E+00  Homo sapiens
  4jbw-assembly1_M  TM=3.615E-01  e=1.607E+00  Escherichia coli K-12

Organism: Streptococcus pneumoniae (NCBI:txid1313)

=== Feature glossary ===
The record interleaves many kinds of information about one protein. Here is each kind framed as the question it answers.

Q: What does the local fold look like, residue by residue?
A: A 3Di character summarizes, for each residue, the relative orientation of the Cα frame of its nearest spatial neighbor. Because it encodes fold topology rather than chemistry, 3Di alignments detect remote structural similarity that sequence alignment misses.

Q: Which residues are in helices, strands, or loops?
A: Secondary structure is the local, repeating backbone conformation. DSSP classifies it into eight states by reading the hydrogen-bond network: three helix types (H, G, I), two β types (E, B), two non-regular types (T, S), and unstructured coil (-).

Q: How big and how compact is the whole molecule?
A: Three whole-structure scalars: the radius of gyration (RMS distance of Cα from centroid, in Å), the count of Cα–Cα contacts (pairs closer than 8 Å and separated by more than four residues in sequence — i.e. tertiary, not local, contacts), and the bounding-box dimensions. Together they distinguish compact globular folds from extended fibres or disordered chains.

Q: How confident is the AlphaFold model at each residue?
A: For AlphaFold models, the B-factor field carries pLDDT — the model's own estimate of local accuracy on a 0–100 scale. Regions with pLDDT<50 should be treated as essentially unmodeled; they often correspond to intrinsically disordered segments.

Q: What family and function is it annotated with?
A: Functional annotations link the protein to curated databases. InterPro entries identify conserved domains and families by matching the sequence against member-database signatures (Pfam, PROSITE, CDD, …). Gene Ontology (GO) terms describe molecular function, biological process, and cellular component in a controlled vocabulary. CATH places the structure in a hierarchical fold classification (Class/Architecture/Topology/Homologous-superfamily). The organism is the source species.

Q: What known structures does this most resemble?
A: Nearest PDB neighbors are the top structural matches found by Foldseek when searching this structure against the entire Protein Data Bank. Each hit reports a TM-score (0 to 1; >0.5 almost always implies the same fold) and an E-value. These are *structural* homologs — they may share no detectable sequence similarity.

Q: Which residues are buried vs exposed?
A: Solvent-accessible surface area (SASA) is the area in Å² traced out by the centre of a 1.4 Å probe sphere (a water molecule) rolled over the protein's van der Waals surface (Shrake–Rupley / Lee–Richards construction). Buried residues have near-zero SASA; fully exposed residues can exceed 200 Å². The total SASA scales roughly with the number of surface residues.

Q: What are the backbone torsion angles?
A: φ (phi) and ψ (psi) are the two rotatable backbone dihedrals per residue: φ is the C(i-1)–N–Cα–C torsion, ψ is the N–Cα–C–N(i+1) torsion, both in degrees on (−180°, 180°]. α-helical residues cluster near (−60°, −45°); β-strand residues near (−120°, +130°). A Ramachandran plot is simply a scatter of (φ, ψ) for every residue.

Q: Are the domains correctly placed relative to each other?
A: Predicted aligned error is AlphaFold's pairwise confidence. Unlike pLDDT (per-residue), PAE is per-residue-pair and captures whether two parts of the structure are correctly placed relative to each other. Units are ångströms of expected positional error.

Q: What if only a Cα trace is available?
A: P-SEA three-state annotation labels each residue as helix, strand, or coil based purely on the geometry of the Cα trace. It serves as a fallback when the full backbone (and thus DSSP) is unavailable.

Q: What is the amino-acid chain?
A: This is the polypeptide sequence — one letter per residue, N-terminus first. Length ranges from a few dozen residues for small domains to over a thousand for large multi-domain proteins.

Q: What do the rendered images show?
A: The six renders are orthographic views along the three Cartesian axes in both directions. Representation (cartoon, sticks, or surface) and color scheme (sequence-rainbow or by-chain) vary across proteins so the training set covers all the common visualization conventions.

Q: What do the diagnostic plots show?
A: Plot images: a contact map (which residues are close in 3D, as an N×N binary image), a Ramachandran scatter (backbone torsion angles, revealing secondary-structure composition at a glance), and — for AlphaFold structures — a PAE heatmap (pairwise prediction confidence).

Q: How mobile is each atom in the crystal?
A: B-factor (Debye–Waller factor) reflects atomic displacement in the crystal lattice. It is an experimental observable (units Å²), not a prediction; low values mean the atom is pinned down, high values mean it moves or is heterogeneous across the crystal.

Q: Where is each backbone atom in 3D?
A: The mmCIF table is the protein's shape written out atom by atom. For each backbone N, Cα, C, and carbonyl O, it records an (x, y, z) coordinate triple in Å plus the residue type, chain letter, and residue number.